Protein AF-A0A9X9LF51-F1 (afdb_monomer_lite)

Foldseek 3Di:
DDPVVVVVVVVVVVVVVVVVVVVVVLVVLLVVLVVLLVLLVVLQCCCCVVPVQSHDDPVNSVVLLVVLLVPFDDDPDSVVSNVSSSVSSLVSSLVVSLVVDDPVCSVVSVVSSVVSVCVVVVVDDPVVVCCVVPVPFDLPACDPDPVDHSSRVSSVD

Structure (mmCIF, N/CA/C/O backbone):
data_AF-A0A9X9LF51-F1
#
_entry.id   AF-A0A9X9LF51-F1
#
loop_
_atom_site.group_PDB
_atom_site.id
_atom_site.type_symbol
_atom_site.label_atom_id
_atom_site.label_alt_id
_atom_site.label_comp_id
_atom_site.label_asym_id
_atom_site.label_entity_id
_atom_site.label_seq_id
_atom_site.pdbx_PDB_ins_code
_atom_site.Cartn_x
_atom_site.Cartn_y
_atom_site.Cartn_z
_atom_site.occupancy
_atom_site.B_iso_or_equiv
_atom_site.auth_seq_id
_atom_site.auth_comp_id
_atom_site.auth_asym_id
_atom_site.auth_atom_id
_atom_site.pdbx_PDB_model_num
ATOM 1 N N . MET A 1 1 ? -19.172 -9.796 50.756 1.00 53.44 1 MET A N 1
ATOM 2 C CA . MET A 1 1 ? -19.666 -9.071 49.566 1.00 53.44 1 MET A CA 1
ATOM 3 C C . MET A 1 1 ? -21.172 -8.930 49.681 1.00 53.44 1 MET A C 1
ATOM 5 O O . MET A 1 1 ? -21.845 -9.930 49.891 1.00 53.44 1 MET A O 1
ATOM 9 N N . THR A 1 2 ? -21.693 -7.708 49.640 1.00 71.75 2 THR A N 1
ATOM 10 C CA . THR A 1 2 ? -23.130 -7.411 49.740 1.00 71.75 2 THR A CA 1
ATOM 11 C C . THR A 1 2 ? -23.827 -7.711 48.412 1.00 71.75 2 THR A C 1
ATOM 13 O O . THR A 1 2 ? -23.263 -7.482 47.345 1.00 71.75 2 THR A O 1
ATOM 16 N N . LYS A 1 3 ? -25.071 -8.205 48.462 1.00 76.25 3 LYS A N 1
ATOM 17 C CA . LYS A 1 3 ? -25.880 -8.582 47.282 1.00 76.25 3 LYS A CA 1
ATOM 18 C C . LYS A 1 3 ? -25.978 -7.461 46.229 1.00 76.25 3 LYS A C 1
ATOM 20 O O . LYS A 1 3 ? -25.983 -7.742 45.038 1.00 76.25 3 LYS A O 1
ATOM 25 N N . ALA A 1 4 ? -25.983 -6.202 46.672 1.00 80.69 4 ALA A N 1
ATOM 26 C CA . ALA A 1 4 ? -25.973 -5.022 45.806 1.00 80.69 4 ALA A CA 1
ATOM 27 C C . ALA A 1 4 ? -24.665 -4.870 45.003 1.00 80.69 4 ALA A C 1
ATOM 29 O O . ALA A 1 4 ? -24.711 -4.608 43.807 1.00 80.69 4 ALA A O 1
ATOM 30 N N . THR A 1 5 ? -23.507 -5.113 45.626 1.00 79.25 5 THR A N 1
ATOM 31 C CA . THR A 1 5 ? -22.196 -5.047 44.957 1.00 79.25 5 THR A CA 1
ATOM 32 C C . THR A 1 5 ? -22.043 -6.152 43.911 1.00 79.25 5 THR A C 1
ATOM 34 O O . THR A 1 5 ? -21.464 -5.921 42.857 1.00 79.25 5 THR A O 1
ATOM 37 N N . ALA A 1 6 ? -22.598 -7.343 44.165 1.00 84.25 6 ALA A N 1
ATOM 38 C CA . ALA A 1 6 ? -22.591 -8.437 43.191 1.00 84.25 6 ALA A CA 1
ATOM 39 C C . ALA A 1 6 ? -23.427 -8.109 41.938 1.00 84.25 6 ALA A C 1
ATOM 41 O O . ALA A 1 6 ? -22.951 -8.313 40.825 1.00 84.25 6 ALA A O 1
ATOM 42 N N . ALA A 1 7 ?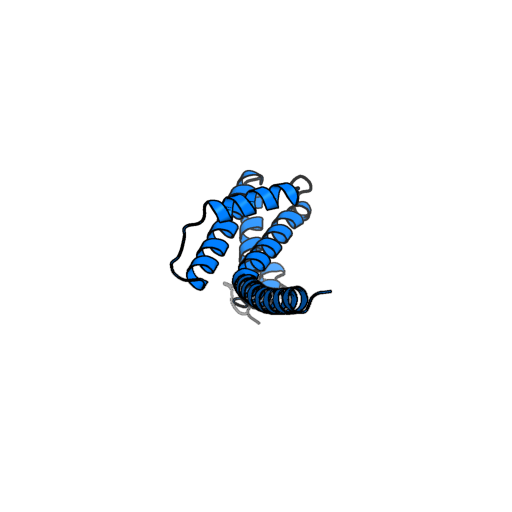 -24.624 -7.537 42.112 1.00 87.19 7 ALA A N 1
ATOM 43 C CA . ALA A 1 7 ? -25.484 -7.125 40.998 1.00 87.19 7 ALA A CA 1
ATOM 44 C C . ALA A 1 7 ? -24.867 -5.986 40.161 1.00 87.19 7 ALA A C 1
ATOM 46 O O . ALA A 1 7 ? -24.966 -5.987 38.936 1.00 87.19 7 ALA A O 1
ATOM 47 N N . GLU A 1 8 ? -24.186 -5.034 40.805 1.00 89.25 8 GLU A N 1
ATOM 48 C CA . GLU A 1 8 ? -23.478 -3.958 40.102 1.00 89.25 8 GLU A CA 1
ATOM 49 C C . GLU A 1 8 ? -22.303 -4.492 39.266 1.00 89.25 8 GLU A C 1
ATOM 51 O O . GLU A 1 8 ? -22.102 -4.061 38.129 1.00 89.25 8 GLU A O 1
ATOM 56 N N . ILE A 1 9 ? -21.547 -5.462 39.797 1.00 87.88 9 ILE A N 1
ATOM 57 C CA . ILE A 1 9 ? -20.471 -6.134 39.053 1.00 87.88 9 ILE A CA 1
ATOM 58 C C . ILE A 1 9 ? -21.046 -6.866 37.838 1.00 87.88 9 ILE A C 1
ATOM 60 O O . ILE A 1 9 ? -20.511 -6.731 36.741 1.00 87.88 9 ILE A O 1
ATOM 64 N N . GLU A 1 10 ? -22.144 -7.600 38.006 1.00 90.44 10 GLU A N 1
ATOM 65 C CA . GLU A 1 10 ? -22.780 -8.338 36.914 1.00 90.44 10 GLU A CA 1
ATOM 66 C C . GLU A 1 10 ? -23.271 -7.404 35.798 1.00 90.44 10 GLU A C 1
ATOM 68 O O . GLU A 1 10 ? -22.982 -7.641 34.624 1.00 90.44 10 GLU A O 1
ATOM 73 N N . SER A 1 11 ? -23.895 -6.276 36.155 1.00 90.81 11 SER A N 1
ATOM 74 C CA . SER A 1 11 ? -24.292 -5.245 35.189 1.00 90.81 11 SER A CA 1
ATOM 75 C C . SER A 1 11 ? -23.093 -4.670 34.427 1.00 90.81 11 SER A C 1
ATOM 77 O O . SER A 1 11 ? -23.138 -4.560 33.202 1.00 90.81 11 SER A O 1
ATOM 79 N N . LYS A 1 12 ? -21.998 -4.339 35.126 1.00 92.38 12 LYS A N 1
ATOM 80 C CA . LYS A 1 12 ? -20.776 -3.807 34.496 1.00 92.38 12 LYS A CA 1
ATOM 81 C C . LYS A 1 12 ? -20.104 -4.823 33.577 1.00 92.38 12 LYS A C 1
ATOM 83 O O . LYS A 1 12 ? -19.560 -4.444 32.544 1.00 92.38 12 LYS A O 1
ATOM 88 N N . VAL A 1 13 ? -20.155 -6.112 33.915 1.00 94.38 13 VAL A N 1
ATOM 89 C CA . VAL A 1 13 ? -19.632 -7.184 33.055 1.00 94.38 13 VAL A CA 1
ATOM 90 C C . VAL A 1 13 ? -20.444 -7.295 31.764 1.00 94.38 13 VAL A C 1
ATOM 92 O O . VAL A 1 13 ? -19.861 -7.475 30.696 1.00 94.38 13 VAL A O 1
ATOM 95 N N . ILE A 1 14 ? -21.772 -7.172 31.835 1.00 93.75 14 ILE A N 1
ATOM 96 C CA . ILE A 1 14 ? -22.639 -7.200 30.648 1.00 93.75 14 ILE A CA 1
ATOM 97 C C . ILE A 1 14 ? -22.349 -5.997 29.740 1.00 93.75 14 ILE A C 1
ATOM 99 O O . ILE A 1 14 ? -22.151 -6.172 28.538 1.00 93.75 14 ILE A O 1
ATOM 103 N N . GLU A 1 15 ? -22.252 -4.794 30.309 1.00 93.69 15 GLU A N 1
ATOM 104 C CA . GLU A 1 15 ? -21.932 -3.575 29.556 1.00 93.69 15 GLU A CA 1
ATOM 105 C C . GLU A 1 15 ? -20.539 -3.643 28.909 1.00 93.69 15 GLU A C 1
ATOM 107 O O . GLU A 1 15 ? -20.372 -3.293 27.739 1.00 93.69 15 GLU A O 1
ATOM 112 N N . ALA A 1 16 ? -19.541 -4.156 29.636 1.00 94.25 16 ALA A N 1
ATOM 113 C CA . ALA A 1 16 ? -18.191 -4.335 29.114 1.00 94.25 16 ALA A CA 1
ATOM 114 C C . ALA A 1 16 ? -18.163 -5.271 27.896 1.00 94.25 16 ALA A C 1
ATOM 116 O O . ALA A 1 16 ? -17.521 -4.941 26.901 1.00 94.25 16 ALA A O 1
ATOM 117 N N . LYS A 1 17 ? -18.900 -6.392 27.938 1.00 95.00 17 LYS A N 1
ATOM 118 C CA . LYS A 1 17 ? -19.003 -7.330 26.806 1.00 95.00 17 LYS A CA 1
ATOM 119 C C . LYS A 1 17 ? -19.643 -6.688 25.576 1.00 95.00 17 LYS A C 1
ATOM 121 O O . LYS A 1 17 ? -19.196 -6.918 24.455 1.00 95.00 17 LYS A O 1
ATOM 126 N N . GLU A 1 18 ? -20.674 -5.873 25.774 1.00 94.81 18 GLU A N 1
ATOM 127 C CA . GLU A 1 18 ? -21.333 -5.171 24.672 1.00 94.81 18 GLU A CA 1
ATOM 128 C C . GLU A 1 18 ? -20.413 -4.110 24.045 1.00 94.81 18 GLU A C 1
ATOM 130 O O . GLU A 1 18 ? -20.319 -4.004 22.821 1.00 94.81 18 GLU A O 1
ATOM 135 N N . ASN A 1 19 ? -19.680 -3.358 24.870 1.00 93.94 19 ASN A N 1
ATOM 136 C CA . ASN A 1 19 ? -18.690 -2.394 24.391 1.00 93.94 19 ASN A CA 1
ATOM 137 C C . ASN A 1 19 ? -17.529 -3.081 23.662 1.00 93.94 19 ASN A C 1
ATOM 139 O O . ASN A 1 19 ? -17.107 -2.606 22.609 1.00 93.94 19 ASN A O 1
ATOM 143 N N . GLU A 1 20 ? -17.042 -4.212 24.176 1.00 94.50 20 GLU A N 1
ATOM 144 C CA . GLU A 1 20 ? -16.013 -5.024 23.521 1.00 94.50 20 GLU A CA 1
ATOM 145 C C . GLU A 1 20 ? -16.467 -5.475 22.130 1.00 94.50 20 GLU A C 1
ATOM 147 O O . GLU A 1 20 ? -15.720 -5.319 21.161 1.00 94.50 20 GLU A O 1
ATOM 152 N N . ARG A 1 21 ? -17.715 -5.950 22.004 1.00 94.81 21 ARG A N 1
ATOM 153 C CA . ARG A 1 21 ? -18.293 -6.331 20.711 1.00 94.81 21 ARG A CA 1
ATOM 154 C C . ARG A 1 21 ? -18.277 -5.163 19.725 1.00 94.81 21 ARG A C 1
ATOM 156 O O . ARG A 1 21 ? -17.752 -5.317 18.625 1.00 94.81 21 ARG A O 1
ATOM 163 N N . LYS A 1 22 ? -18.769 -3.988 20.132 1.00 92.81 22 LYS A N 1
ATOM 164 C CA . LYS A 1 22 ? -18.801 -2.783 19.279 1.00 92.81 22 LYS A CA 1
ATOM 165 C C . LYS A 1 22 ? -17.404 -2.321 18.864 1.00 92.81 22 LYS A C 1
ATOM 167 O O . LYS A 1 22 ? -17.193 -1.940 17.714 1.00 92.81 22 LYS A O 1
ATOM 172 N N . ILE A 1 23 ? -16.434 -2.369 19.780 1.00 92.94 23 ILE A N 1
ATOM 173 C CA . ILE A 1 23 ? -15.030 -2.050 19.479 1.00 92.94 23 ILE A CA 1
ATOM 174 C C . ILE A 1 23 ? -14.476 -3.033 18.451 1.00 92.94 23 ILE A C 1
ATOM 176 O O . ILE A 1 23 ? -13.796 -2.620 17.510 1.00 92.94 23 ILE A O 1
ATOM 180 N N . ASN A 1 24 ? -14.763 -4.325 18.612 1.00 93.50 24 ASN A N 1
ATOM 181 C CA . ASN A 1 24 ? -14.285 -5.337 17.687 1.00 93.50 24 ASN A CA 1
ATOM 182 C C . ASN A 1 24 ? -14.913 -5.171 16.296 1.00 93.50 24 ASN A C 1
ATOM 184 O O . ASN A 1 24 ? -14.190 -5.180 15.307 1.00 93.50 24 ASN A O 1
ATOM 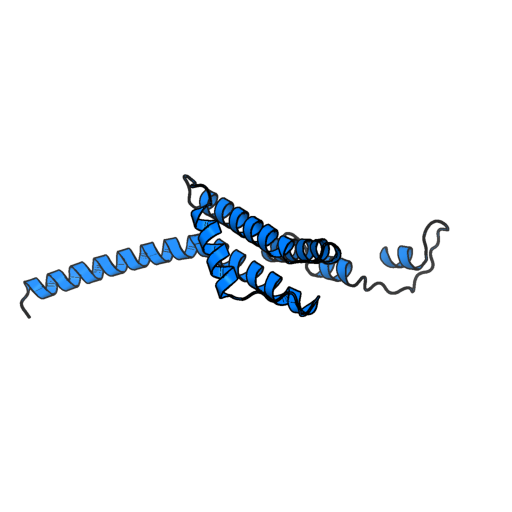188 N N . GLU A 1 25 ? -16.219 -4.923 16.214 1.00 91.81 25 GLU A N 1
ATOM 189 C CA . GLU A 1 25 ? -16.913 -4.620 14.956 1.00 91.81 25 GLU A CA 1
ATOM 190 C C . GLU A 1 25 ? -16.300 -3.400 14.252 1.00 91.81 25 GLU A C 1
ATOM 192 O O . GLU A 1 25 ? -15.936 -3.473 13.078 1.00 91.81 25 GLU A O 1
ATOM 197 N N . ALA A 1 26 ? -16.082 -2.299 14.978 1.00 88.69 26 ALA A N 1
ATOM 198 C CA . ALA A 1 26 ? -15.427 -1.117 14.424 1.00 88.69 26 ALA A CA 1
ATOM 199 C C . ALA A 1 26 ? -13.994 -1.422 13.949 1.00 88.69 26 ALA A C 1
ATOM 201 O O . ALA A 1 26 ? -13.578 -0.974 12.878 1.00 88.69 26 ALA A O 1
ATOM 202 N N . ARG A 1 27 ? -13.232 -2.216 14.711 1.00 92.94 27 ARG A N 1
ATOM 203 C CA . ARG A 1 27 ? -11.867 -2.628 14.356 1.00 92.94 27 ARG A CA 1
ATOM 204 C C . ARG A 1 27 ? -11.831 -3.438 13.061 1.00 92.94 27 ARG A C 1
ATOM 206 O O . ARG A 1 27 ? -10.919 -3.239 12.257 1.00 92.94 27 ARG A O 1
ATOM 213 N N . GLU A 1 28 ? -12.792 -4.335 12.863 1.00 94.19 28 GLU A N 1
ATOM 214 C CA . GLU A 1 28 ? -12.916 -5.126 11.636 1.00 94.19 28 GLU A CA 1
ATOM 215 C C . GLU A 1 28 ? -13.154 -4.236 10.416 1.00 94.19 28 GLU A C 1
ATOM 217 O O . GLU A 1 28 ? -12.463 -4.388 9.407 1.00 94.19 28 GLU A O 1
ATOM 222 N N . CYS A 1 29 ? -14.036 -3.240 10.533 1.00 93.75 29 CYS A N 1
ATOM 223 C CA . CYS A 1 29 ? -14.316 -2.296 9.452 1.00 93.75 29 CYS A CA 1
ATOM 224 C C . CYS A 1 29 ? -13.055 -1.563 8.969 1.00 93.75 29 CYS A C 1
ATOM 226 O O . CYS A 1 29 ? -12.847 -1.429 7.768 1.00 93.75 29 CYS A O 1
ATOM 228 N N . TYR A 1 30 ? -12.172 -1.129 9.876 1.00 95.25 30 TYR A N 1
ATOM 229 C CA . TYR A 1 30 ? -10.957 -0.383 9.513 1.00 95.25 30 TYR A CA 1
ATOM 230 C C . TYR A 1 30 ? -9.732 -1.258 9.208 1.00 95.25 30 TYR A C 1
ATOM 232 O O . TYR A 1 30 ? -8.683 -0.738 8.807 1.00 95.25 30 TYR A O 1
ATOM 240 N N . ARG A 1 31 ? -9.837 -2.587 9.327 1.00 96.00 31 ARG A N 1
ATOM 241 C CA . ARG A 1 31 ? -8.755 -3.523 8.981 1.00 96.00 31 ARG A CA 1
ATOM 242 C C . ARG A 1 31 ? -8.176 -3.317 7.567 1.00 96.00 31 ARG A C 1
ATOM 244 O O . ARG A 1 31 ? -6.950 -3.392 7.446 1.00 96.00 31 ARG A O 1
ATOM 251 N N . PRO A 1 32 ? -8.961 -2.999 6.515 1.00 95.75 32 PRO A N 1
ATOM 252 C CA . PRO A 1 32 ? -8.422 -2.705 5.185 1.00 95.75 32 PRO A CA 1
ATOM 253 C C . PRO A 1 32 ? -7.465 -1.504 5.163 1.00 95.75 32 PRO A C 1
ATOM 255 O O . PRO A 1 32 ? -6.443 -1.551 4.479 1.00 95.75 32 PRO A O 1
ATOM 258 N N . VAL A 1 33 ? -7.735 -0.461 5.958 1.00 96.69 33 VAL A N 1
ATOM 259 C CA . VAL A 1 33 ? -6.858 0.719 6.074 1.00 96.69 33 VAL A CA 1
ATOM 260 C C . VAL A 1 33 ? -5.521 0.326 6.703 1.00 96.69 33 VAL A C 1
ATOM 262 O O . VAL A 1 33 ? -4.462 0.697 6.196 1.00 96.69 33 VAL A O 1
ATOM 265 N N . ALA A 1 34 ? -5.549 -0.488 7.763 1.00 96.31 34 ALA A N 1
ATOM 266 C CA . ALA A 1 34 ? -4.336 -1.004 8.399 1.00 96.31 34 ALA A CA 1
ATOM 267 C C . ALA A 1 34 ? -3.530 -1.915 7.455 1.00 96.31 34 ALA A C 1
ATOM 269 O O . ALA A 1 34 ? -2.305 -1.808 7.383 1.00 96.31 34 ALA A O 1
ATOM 270 N N . ALA A 1 35 ? -4.207 -2.773 6.684 1.00 97.31 35 ALA A N 1
ATOM 271 C CA . ALA A 1 35 ? -3.568 -3.616 5.677 1.00 97.31 35 ALA A CA 1
ATOM 272 C C . ALA A 1 35 ? -2.911 -2.782 4.564 1.00 97.31 35 ALA A C 1
ATOM 274 O O . ALA A 1 35 ? -1.778 -3.069 4.172 1.00 97.31 35 ALA A O 1
ATOM 275 N N . ARG A 1 36 ? -3.575 -1.712 4.099 1.00 97.88 36 ARG A N 1
ATOM 276 C CA . ARG A 1 36 ? -3.000 -0.752 3.146 1.00 97.88 36 ARG A CA 1
ATOM 277 C C . ARG A 1 36 ? -1.759 -0.083 3.730 1.00 97.88 36 ARG A C 1
ATOM 279 O O . ARG A 1 36 ? -0.727 -0.075 3.072 1.00 97.88 36 ARG A O 1
ATOM 286 N N . ALA A 1 37 ? -1.823 0.423 4.958 1.00 97.62 37 ALA A N 1
ATOM 287 C CA . ALA A 1 37 ? -0.678 1.058 5.609 1.00 97.62 37 ALA A CA 1
ATOM 288 C C . ALA A 1 37 ? 0.512 0.095 5.753 1.00 97.62 37 ALA A C 1
ATOM 290 O O . ALA A 1 37 ? 1.640 0.453 5.423 1.00 97.62 37 ALA A O 1
ATOM 291 N N . SER A 1 38 ? 0.258 -1.150 6.167 1.00 97.94 38 SER A N 1
ATOM 292 C CA . SER A 1 38 ? 1.292 -2.183 6.266 1.00 97.94 38 SER A CA 1
ATOM 293 C C . SER A 1 38 ? 1.952 -2.468 4.914 1.00 97.94 38 SER A C 1
ATOM 295 O O . SER A 1 38 ? 3.179 -2.474 4.828 1.00 97.94 38 SER A O 1
ATOM 297 N N . LEU A 1 39 ? 1.156 -2.632 3.850 1.00 98.31 39 LEU A N 1
ATOM 298 C CA . LEU A 1 39 ? 1.658 -2.805 2.485 1.00 98.31 39 LEU A CA 1
ATOM 299 C C . LEU A 1 39 ? 2.596 -1.658 2.089 1.00 98.31 39 LEU A C 1
ATOM 301 O O . LEU A 1 39 ? 3.710 -1.898 1.632 1.00 98.31 39 LEU A O 1
ATOM 305 N N . LEU A 1 40 ? 2.154 -0.416 2.297 1.00 98.31 40 LEU A N 1
ATOM 306 C CA . LEU A 1 40 ? 2.915 0.779 1.942 1.00 98.31 40 LEU A CA 1
ATOM 307 C C . LEU A 1 40 ? 4.223 0.884 2.726 1.00 98.31 40 LEU A C 1
ATOM 309 O O . LEU A 1 40 ? 5.255 1.194 2.136 1.00 98.31 40 LEU A O 1
ATOM 313 N N . TYR A 1 41 ? 4.204 0.575 4.025 1.00 98.31 41 TYR A N 1
ATOM 314 C CA . TYR A 1 41 ? 5.416 0.550 4.841 1.00 98.31 41 TYR A CA 1
ATOM 315 C C . TYR A 1 41 ? 6.452 -0.438 4.291 1.00 98.31 41 TYR A C 1
ATOM 317 O O . TYR A 1 41 ? 7.626 -0.093 4.153 1.00 98.31 41 TYR A O 1
ATOM 325 N N . PHE A 1 42 ? 6.030 -1.652 3.932 1.00 97.81 42 PHE A N 1
ATOM 326 C CA . PHE A 1 42 ? 6.949 -2.640 3.369 1.00 97.81 42 PHE A CA 1
ATOM 327 C C . PHE A 1 42 ? 7.477 -2.231 1.992 1.00 97.81 42 PHE A C 1
ATOM 329 O O . PHE A 1 42 ? 8.667 -2.409 1.742 1.00 97.81 42 PHE A O 1
ATOM 336 N N . VAL A 1 43 ? 6.647 -1.611 1.144 1.00 97.75 43 VAL A N 1
ATOM 337 C CA . VAL A 1 43 ? 7.096 -1.056 -0.144 1.00 97.75 43 VAL A CA 1
ATOM 338 C C . VAL A 1 43 ? 8.202 -0.022 0.062 1.00 97.75 43 VAL A C 1
ATOM 340 O O . VAL A 1 43 ? 9.249 -0.127 -0.571 1.00 97.75 43 VAL A O 1
ATOM 343 N N . ILE A 1 44 ? 8.017 0.949 0.964 1.00 97.69 44 ILE A N 1
ATOM 344 C CA . ILE A 1 44 ? 9.035 1.989 1.183 1.00 97.69 44 ILE A CA 1
ATOM 345 C C . ILE A 1 44 ? 10.281 1.443 1.889 1.00 97.69 44 ILE A C 1
ATOM 347 O O . ILE 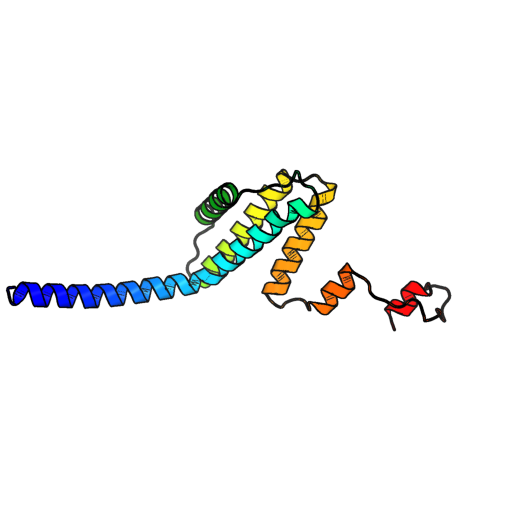A 1 44 ? 11.388 1.892 1.611 1.00 97.69 44 ILE A O 1
ATOM 351 N N . ASN A 1 45 ? 10.131 0.458 2.777 1.00 96.69 45 ASN A N 1
ATOM 352 C CA . ASN A 1 45 ? 11.257 -0.180 3.459 1.00 96.69 45 ASN A CA 1
ATOM 353 C C . ASN A 1 45 ? 12.128 -0.992 2.485 1.00 96.69 45 ASN A C 1
ATOM 355 O O . ASN A 1 45 ? 13.345 -1.077 2.658 1.00 96.69 45 ASN A O 1
ATOM 359 N N . ASP A 1 46 ? 11.519 -1.553 1.441 1.00 96.56 46 ASP A N 1
ATOM 360 C CA . ASP A 1 46 ? 12.218 -2.291 0.395 1.00 96.56 46 ASP A CA 1
ATOM 361 C C . ASP A 1 46 ? 12.991 -1.394 -0.581 1.00 96.56 46 ASP A C 1
ATOM 363 O O . ASP A 1 46 ? 13.865 -1.896 -1.286 1.00 96.56 46 ASP A O 1
ATOM 367 N N . LEU A 1 47 ? 12.785 -0.070 -0.569 1.00 97.00 47 LEU A N 1
ATOM 368 C CA . LEU A 1 47 ? 13.554 0.865 -1.404 1.00 97.00 47 LEU A CA 1
ATOM 369 C C . LEU A 1 47 ? 15.051 0.859 -1.083 1.00 97.00 47 LEU A C 1
ATOM 371 O O . LEU A 1 47 ? 15.864 1.126 -1.968 1.00 97.00 47 LEU A O 1
ATOM 375 N N . ARG A 1 48 ? 15.439 0.444 0.130 1.00 96.25 48 ARG A N 1
ATOM 376 C CA . ARG A 1 48 ? 16.847 0.216 0.487 1.00 96.25 48 ARG A CA 1
ATOM 377 C C . ARG A 1 48 ? 17.544 -0.804 -0.426 1.00 96.25 48 ARG A C 1
ATOM 379 O O . ARG A 1 48 ? 18.764 -0.788 -0.536 1.00 96.25 48 ARG A O 1
ATOM 386 N N . LYS A 1 49 ? 16.776 -1.719 -1.044 1.00 95.38 49 LYS A N 1
ATOM 387 C CA . LYS A 1 49 ? 17.273 -2.723 -2.002 1.00 95.38 49 LYS A CA 1
ATOM 388 C C . LYS A 1 49 ? 17.641 -2.089 -3.346 1.00 95.38 49 LYS A C 1
ATOM 390 O O . LYS A 1 49 ? 18.472 -2.641 -4.053 1.00 95.38 49 LYS A O 1
ATOM 395 N N . ILE A 1 50 ? 17.031 -0.949 -3.684 1.00 94.88 50 ILE A N 1
ATOM 396 C CA . ILE A 1 50 ? 17.353 -0.155 -4.877 1.00 94.88 50 ILE A CA 1
ATOM 397 C C . ILE A 1 50 ? 18.568 0.726 -4.587 1.00 94.88 50 ILE A C 1
ATOM 399 O O . ILE A 1 50 ? 19.530 0.741 -5.350 1.00 94.88 50 ILE A O 1
ATOM 403 N N . ASN A 1 51 ? 18.542 1.445 -3.465 1.00 95.44 51 ASN A N 1
ATOM 404 C CA . ASN A 1 51 ? 19.658 2.270 -3.024 1.00 95.44 51 ASN A CA 1
ATOM 405 C C . ASN A 1 51 ? 19.728 2.278 -1.487 1.00 95.44 51 ASN A C 1
ATOM 407 O O . ASN A 1 51 ? 18.750 2.686 -0.856 1.00 95.44 51 ASN A O 1
ATOM 411 N N . PRO A 1 52 ? 20.863 1.893 -0.866 1.00 95.38 52 PRO A N 1
ATOM 412 C CA . PRO A 1 52 ? 20.994 1.819 0.591 1.00 95.38 52 PRO A CA 1
ATOM 413 C C . PRO A 1 52 ? 20.669 3.112 1.350 1.00 95.38 52 PRO A C 1
ATOM 415 O O . PRO A 1 52 ? 20.327 3.043 2.528 1.00 95.38 52 PRO A O 1
ATOM 418 N N . ILE A 1 53 ? 20.740 4.282 0.700 1.00 95.62 53 ILE A N 1
ATOM 419 C CA . ILE A 1 53 ? 20.390 5.569 1.326 1.00 95.62 53 ILE A CA 1
ATOM 420 C C . ILE A 1 53 ? 18.878 5.733 1.562 1.00 95.62 53 ILE A C 1
ATOM 422 O O . ILE A 1 53 ? 18.473 6.562 2.375 1.00 95.62 53 ILE A O 1
ATOM 426 N N . TYR A 1 54 ? 18.032 4.970 0.860 1.00 97.00 54 TYR A N 1
ATOM 427 C CA . TYR A 1 54 ? 16.572 5.027 0.987 1.00 97.00 54 TYR A CA 1
ATOM 428 C C . TYR A 1 54 ? 16.102 4.241 2.205 1.00 97.00 54 TYR A C 1
ATOM 430 O O . TYR A 1 54 ? 15.523 3.158 2.104 1.00 97.00 54 TYR A O 1
ATOM 438 N N . GLN A 1 55 ? 16.372 4.801 3.380 1.00 95.19 55 GLN A N 1
ATOM 439 C CA . GLN A 1 55 ? 16.041 4.195 4.657 1.00 95.19 55 GLN A CA 1
ATOM 440 C C . GLN A 1 55 ? 14.912 4.958 5.351 1.00 95.19 55 GLN A C 1
ATOM 442 O O . GLN A 1 55 ? 15.045 6.126 5.710 1.00 95.19 55 GLN A O 1
ATOM 447 N N . PHE A 1 56 ? 13.806 4.259 5.602 1.00 95.94 56 PHE A N 1
ATOM 448 C CA . PHE A 1 56 ? 12.643 4.803 6.295 1.00 95.94 56 PHE A CA 1
ATOM 449 C C . PHE A 1 56 ? 12.410 4.047 7.600 1.00 95.94 56 PHE A C 1
ATOM 451 O O . PHE A 1 56 ? 12.351 2.818 7.628 1.00 95.94 56 PHE A O 1
ATOM 458 N N . SER A 1 57 ? 12.268 4.780 8.704 1.00 96.50 57 SER A N 1
ATOM 459 C CA . SER A 1 57 ? 11.944 4.171 9.996 1.00 96.50 57 SER A CA 1
ATOM 460 C C . SER A 1 57 ? 10.438 3.962 10.149 1.00 96.50 57 SER A C 1
ATOM 462 O O . SER A 1 57 ? 9.634 4.772 9.680 1.00 96.50 57 SER A O 1
ATOM 464 N N . LEU A 1 58 ? 10.048 2.921 10.892 1.00 97.06 58 LEU A N 1
ATOM 465 C CA . LEU A 1 58 ? 8.646 2.705 11.265 1.00 97.06 58 LEU A CA 1
ATOM 466 C C . LEU A 1 58 ? 8.081 3.894 12.059 1.00 97.06 58 LEU A C 1
ATOM 468 O O . LEU A 1 58 ? 6.924 4.260 11.891 1.00 97.06 58 LEU A O 1
ATOM 472 N N . LYS A 1 59 ? 8.911 4.548 12.884 1.00 97.88 59 LYS A N 1
ATOM 473 C CA . LYS A 1 59 ? 8.518 5.742 13.645 1.00 97.88 59 LYS A CA 1
ATOM 474 C C . LYS A 1 59 ? 8.111 6.898 12.726 1.00 97.88 59 LYS A C 1
ATOM 476 O O . LYS A 1 59 ? 7.056 7.486 12.942 1.00 97.88 59 LYS A O 1
ATOM 481 N N . ALA A 1 60 ? 8.918 7.204 11.708 1.00 95.69 60 ALA A N 1
ATOM 482 C CA . ALA A 1 60 ? 8.600 8.255 10.739 1.00 95.69 60 ALA A CA 1
ATOM 483 C C . ALA A 1 60 ? 7.338 7.912 9.934 1.00 95.69 60 ALA A C 1
ATOM 485 O O . ALA A 1 60 ? 6.470 8.766 9.757 1.00 95.69 60 ALA A O 1
ATOM 486 N N . PHE A 1 61 ? 7.199 6.648 9.523 1.00 98.00 61 PHE A N 1
ATOM 487 C CA . PHE A 1 61 ? 5.994 6.173 8.848 1.00 98.00 61 PHE A CA 1
ATOM 488 C C . PHE A 1 61 ? 4.741 6.331 9.719 1.00 98.00 61 PHE A C 1
ATOM 490 O O . PHE A 1 61 ? 3.743 6.865 9.250 1.00 98.00 61 PHE A O 1
ATOM 497 N N . ASN A 1 62 ? 4.794 5.941 10.996 1.00 97.69 62 ASN A N 1
ATOM 498 C CA . ASN A 1 62 ? 3.661 6.074 11.915 1.00 97.69 62 ASN A CA 1
ATOM 499 C C . ASN A 1 62 ? 3.238 7.535 12.104 1.00 97.69 62 ASN A C 1
ATOM 501 O O . ASN A 1 62 ? 2.046 7.825 12.110 1.00 97.69 62 ASN A O 1
ATOM 505 N N . MET A 1 63 ? 4.197 8.461 12.214 1.00 97.75 63 MET A N 1
ATOM 506 C CA . MET A 1 63 ? 3.894 9.895 12.288 1.00 97.75 63 MET A CA 1
ATOM 507 C C . MET A 1 63 ? 3.177 10.388 11.026 1.00 97.75 63 MET A C 1
ATOM 509 O O . MET A 1 63 ? 2.187 11.109 11.122 1.00 97.75 63 MET A O 1
ATOM 513 N N . LEU A 1 64 ? 3.646 9.975 9.845 1.00 97.69 64 LEU A N 1
ATOM 514 C CA . LEU A 1 64 ? 3.005 10.311 8.575 1.00 97.69 64 LEU A CA 1
ATOM 515 C C . LEU A 1 64 ? 1.602 9.703 8.459 1.00 97.69 64 LEU A C 1
ATOM 517 O O . LEU A 1 64 ? 0.675 10.388 8.040 1.00 97.69 64 LEU A O 1
ATOM 521 N N . PHE A 1 65 ? 1.446 8.437 8.842 1.00 97.31 65 PHE A N 1
ATOM 522 C CA . PHE A 1 65 ? 0.182 7.710 8.799 1.00 97.31 65 PHE A CA 1
ATOM 523 C C . PHE A 1 65 ? -0.881 8.355 9.693 1.00 97.31 65 PHE A C 1
ATOM 525 O O . PHE A 1 65 ? -1.988 8.617 9.230 1.00 97.31 65 PHE A O 1
ATOM 532 N N . LEU A 1 66 ? -0.535 8.669 10.946 1.00 97.25 66 LEU A N 1
ATOM 533 C CA . LEU A 1 66 ? -1.448 9.343 11.873 1.00 97.25 66 LEU A CA 1
ATOM 534 C C . LEU A 1 66 ? -1.845 10.726 11.353 1.00 97.25 66 LEU A C 1
ATOM 536 O O . LEU A 1 66 ? -3.031 11.041 11.299 1.00 97.25 66 LEU A O 1
ATOM 540 N N . ARG A 1 67 ? -0.874 11.503 10.858 1.00 97.56 67 ARG A N 1
ATOM 541 C CA . ARG A 1 67 ? -1.151 12.801 10.233 1.00 97.56 67 ARG A CA 1
ATOM 542 C C . ARG A 1 67 ? -2.085 12.673 9.026 1.00 97.56 67 ARG A C 1
ATOM 544 O O . ARG A 1 67 ? -2.980 13.494 8.866 1.00 97.56 67 ARG A O 1
ATOM 551 N N . ALA A 1 68 ? -1.897 11.660 8.180 1.00 97.31 68 ALA A N 1
ATOM 552 C CA . ALA A 1 68 ? -2.758 11.433 7.022 1.00 97.31 68 ALA A CA 1
ATOM 553 C C . ALA A 1 68 ? -4.199 11.080 7.432 1.00 97.31 68 ALA A C 1
ATOM 555 O O . ALA A 1 68 ? -5.137 11.530 6.784 1.00 97.31 68 ALA A O 1
ATOM 556 N N . ILE A 1 69 ? -4.389 10.329 8.524 1.00 95.88 69 ILE A N 1
ATOM 557 C CA . ILE A 1 69 ? -5.719 10.034 9.085 1.00 95.88 69 ILE A CA 1
ATOM 558 C C . ILE A 1 69 ? -6.395 11.302 9.618 1.00 95.88 69 ILE A C 1
ATOM 560 O O . ILE A 1 69 ? -7.589 11.502 9.377 1.00 95.88 69 ILE A O 1
ATOM 564 N N . GLU A 1 70 ? -5.647 12.134 10.346 1.00 96.19 70 GLU A N 1
ATOM 565 C CA . GLU A 1 70 ? -6.139 13.389 10.929 1.00 96.19 70 GLU A CA 1
ATOM 566 C C . GLU A 1 70 ? -6.556 14.400 9.857 1.00 96.19 70 GLU A C 1
ATOM 568 O O . GLU A 1 70 ? -7.560 15.087 10.016 1.00 96.19 70 GLU A O 1
ATOM 573 N N . GLN A 1 71 ? -5.798 14.475 8.760 1.00 95.31 71 GLN A N 1
ATOM 574 C CA . GLN A 1 71 ? -6.065 15.384 7.642 1.00 95.31 71 GLN A CA 1
ATOM 575 C C . GLN A 1 71 ? -7.145 14.877 6.684 1.00 95.31 71 GLN A C 1
ATOM 577 O O . GLN A 1 71 ? -7.640 15.649 5.870 1.00 95.31 71 GLN A O 1
ATOM 582 N N . ALA A 1 72 ? -7.487 13.592 6.744 1.00 95.50 72 ALA A N 1
ATOM 583 C CA . ALA A 1 72 ? -8.438 13.002 5.823 1.00 95.50 72 ALA A CA 1
ATOM 584 C C . ALA A 1 72 ? -9.872 13.452 6.117 1.00 95.50 72 ALA A C 1
ATOM 586 O O . ALA A 1 72 ? -10.345 13.303 7.248 1.00 95.50 72 ALA A O 1
ATOM 587 N N . ASP A 1 73 ? -10.591 13.862 5.073 1.00 93.94 73 ASP A N 1
ATOM 588 C CA . ASP A 1 73 ? -11.977 14.320 5.159 1.00 93.94 73 ASP A CA 1
ATOM 589 C C . ASP A 1 73 ? -12.912 13.300 5.816 1.00 93.94 73 ASP A C 1
ATOM 591 O O . ASP A 1 73 ? -12.770 12.078 5.684 1.00 93.94 73 ASP A O 1
ATOM 595 N N . LYS A 1 74 ? -13.896 13.814 6.553 1.00 92.81 74 LYS A N 1
ATOM 596 C CA . LYS A 1 74 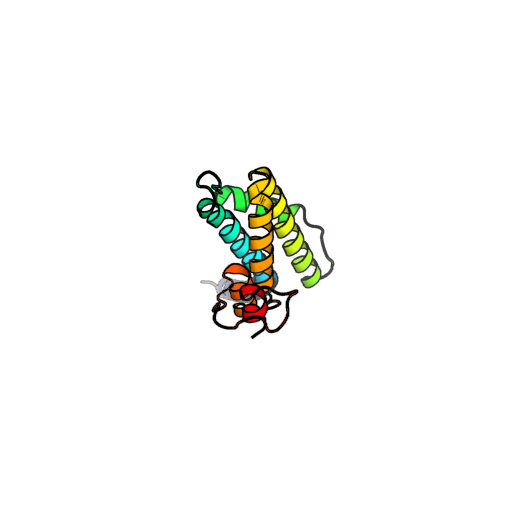? -14.937 12.981 7.157 1.00 92.81 74 LYS A CA 1
ATOM 597 C C . LYS A 1 74 ? -15.884 12.481 6.062 1.00 92.81 74 LYS A C 1
ATOM 599 O O . LYS A 1 74 ? -16.119 13.179 5.084 1.00 92.81 74 LYS A O 1
ATOM 604 N N . ALA A 1 75 ? -16.450 11.297 6.265 1.00 94.19 75 ALA A N 1
ATOM 605 C CA . ALA A 1 75 ? -17.524 10.762 5.433 1.00 94.19 75 ALA A CA 1
ATOM 606 C C . ALA A 1 75 ? -18.730 10.424 6.308 1.00 94.19 75 ALA A C 1
ATOM 608 O O . ALA A 1 75 ? -18.575 10.200 7.512 1.00 94.19 75 ALA A O 1
ATOM 609 N N . GLU A 1 76 ? -19.910 10.394 5.694 1.00 90.19 76 GLU A N 1
ATOM 610 C CA . GLU A 1 76 ? -21.166 10.054 6.368 1.00 90.19 76 GLU A CA 1
ATOM 611 C C . GLU A 1 76 ? -21.249 8.562 6.699 1.00 90.19 76 GLU A C 1
ATOM 613 O O . GLU A 1 76 ? -21.725 8.190 7.771 1.00 90.19 76 GLU A O 1
ATOM 618 N N . ASP A 1 77 ? -20.731 7.708 5.814 1.00 94.12 77 ASP A N 1
ATOM 619 C CA . ASP A 1 77 ? -20.723 6.263 5.988 1.00 94.12 77 ASP A CA 1
ATOM 620 C C . ASP A 1 77 ? -19.304 5.696 6.181 1.00 94.12 77 ASP A C 1
ATOM 622 O O . ASP A 1 77 ? -18.279 6.287 5.821 1.00 94.12 77 ASP A O 1
ATOM 626 N N . VAL A 1 78 ? -19.248 4.501 6.773 1.00 92.38 78 VAL A N 1
ATOM 627 C CA . VAL A 1 78 ? -17.990 3.836 7.129 1.00 92.38 78 VAL A CA 1
ATOM 628 C C . VAL A 1 78 ? -17.196 3.417 5.889 1.00 92.38 78 VAL A C 1
ATOM 630 O O . VAL A 1 78 ? -15.971 3.523 5.902 1.00 92.38 78 VAL A O 1
ATOM 633 N N . GLN A 1 79 ? -17.853 2.977 4.812 1.00 93.81 79 GLN A N 1
ATOM 634 C CA . GLN A 1 79 ? -17.162 2.542 3.593 1.00 93.81 79 GLN A CA 1
ATOM 635 C C . GLN A 1 79 ? -16.550 3.732 2.852 1.00 93.81 79 GLN A C 1
ATOM 637 O O . GLN A 1 79 ? -15.374 3.682 2.483 1.00 93.81 79 GLN A O 1
ATOM 642 N N . GLY A 1 80 ? -17.293 4.835 2.733 1.00 95.88 80 GLY A N 1
ATOM 643 C CA . GLY A 1 80 ? -16.782 6.109 2.239 1.00 95.88 80 GLY A CA 1
ATOM 644 C C . GLY A 1 80 ? -15.574 6.575 3.050 1.00 95.88 80 GLY A C 1
ATOM 645 O O . GLY A 1 80 ? -14.522 6.883 2.486 1.00 95.88 80 GLY A O 1
ATOM 646 N N . ARG A 1 81 ? -15.659 6.513 4.388 1.00 95.88 81 ARG A N 1
ATOM 647 C CA . ARG A 1 81 ? -14.535 6.876 5.265 1.00 95.88 81 ARG A CA 1
ATOM 648 C C . ARG A 1 81 ? -13.313 5.990 5.024 1.00 95.88 81 ARG A C 1
ATOM 650 O O . ARG A 1 81 ? -12.199 6.506 4.978 1.00 95.88 81 ARG A O 1
ATOM 657 N N . ILE A 1 82 ? -13.498 4.680 4.860 1.00 96.00 82 ILE A N 1
ATOM 658 C CA . ILE A 1 82 ? -12.414 3.730 4.574 1.00 96.00 82 ILE A CA 1
ATOM 659 C C . ILE A 1 82 ? -11.729 4.062 3.242 1.00 96.00 82 ILE A C 1
ATOM 661 O O . ILE A 1 82 ? -10.497 4.065 3.197 1.00 96.00 82 ILE A O 1
ATOM 665 N N . SER A 1 83 ? -12.485 4.380 2.185 1.00 95.81 83 SER A N 1
ATOM 666 C CA . SER A 1 83 ? -11.909 4.750 0.882 1.00 95.81 83 SER A CA 1
ATOM 667 C C . SER A 1 83 ? -11.062 6.018 0.983 1.00 95.81 83 SER A C 1
ATOM 669 O O . SER A 1 83 ? -9.882 5.992 0.630 1.00 95.81 83 SER A O 1
ATOM 671 N N . ILE A 1 84 ? -11.614 7.081 1.581 1.00 97.44 84 ILE A N 1
ATOM 672 C CA . ILE A 1 84 ? -10.913 8.359 1.784 1.00 97.44 84 ILE A CA 1
ATOM 673 C C . ILE A 1 84 ? -9.631 8.158 2.601 1.00 97.44 84 ILE A C 1
ATOM 675 O O . ILE A 1 84 ? -8.577 8.696 2.265 1.00 97.44 84 ILE A O 1
ATOM 679 N N . LEU A 1 85 ? -9.692 7.364 3.673 1.00 97.62 85 LEU A N 1
ATOM 680 C CA . LEU A 1 85 ? -8.522 7.054 4.493 1.00 97.62 85 LEU A CA 1
ATOM 681 C C . LEU A 1 85 ? -7.446 6.310 3.700 1.00 97.62 85 LEU A C 1
ATOM 683 O O . LEU A 1 85 ? -6.268 6.656 3.794 1.00 97.62 85 LEU A O 1
ATOM 687 N N . MET A 1 86 ? -7.827 5.293 2.923 1.00 96.75 86 MET A N 1
ATOM 688 C CA . MET A 1 86 ? -6.876 4.550 2.098 1.00 96.75 86 MET A CA 1
ATOM 689 C C . MET A 1 86 ? -6.213 5.450 1.058 1.00 96.75 86 MET A C 1
ATOM 691 O O . MET A 1 86 ? -4.995 5.372 0.899 1.00 96.75 86 MET A O 1
ATOM 695 N N . GLU A 1 87 ? -6.976 6.297 0.372 1.00 96.38 87 GLU A N 1
ATOM 696 C CA . GLU A 1 87 ? -6.462 7.222 -0.642 1.00 96.38 87 GLU A CA 1
ATOM 697 C C . GLU A 1 87 ? -5.526 8.265 -0.032 1.00 96.38 87 GLU A C 1
ATOM 699 O O . GLU A 1 87 ? -4.393 8.411 -0.492 1.00 96.38 87 GLU A O 1
ATOM 704 N N . ASN A 1 88 ? -5.932 8.910 1.063 1.00 97.50 88 ASN A N 1
ATOM 705 C CA . ASN A 1 88 ? -5.120 9.932 1.722 1.00 97.50 88 ASN A CA 1
ATOM 706 C C . ASN A 1 88 ? -3.817 9.370 2.290 1.00 97.50 88 ASN A C 1
ATOM 708 O O . ASN A 1 88 ? -2.759 9.971 2.108 1.00 97.50 88 ASN A O 1
ATOM 712 N N . VAL A 1 89 ? -3.851 8.192 2.921 1.00 97.81 89 VAL A N 1
ATOM 713 C CA . VAL A 1 89 ? -2.630 7.518 3.391 1.00 97.81 89 VAL A CA 1
ATOM 714 C C . VAL A 1 89 ? -1.728 7.146 2.213 1.00 97.81 89 VAL A C 1
ATOM 716 O O . VAL A 1 89 ? -0.523 7.388 2.262 1.00 97.81 89 VAL A O 1
ATOM 719 N N . THR A 1 90 ? -2.299 6.597 1.138 1.00 98.19 90 THR A N 1
ATOM 720 C CA . THR A 1 90 ? -1.564 6.231 -0.084 1.00 98.19 90 THR A CA 1
ATOM 721 C C . THR A 1 90 ? -0.868 7.452 -0.684 1.00 98.19 90 THR A C 1
ATOM 723 O O . THR A 1 90 ? 0.338 7.418 -0.932 1.00 98.19 90 THR A O 1
ATOM 726 N N . TYR A 1 91 ? -1.592 8.557 -0.845 1.00 97.94 91 TYR A N 1
ATOM 727 C CA . TYR A 1 91 ? -1.065 9.793 -1.410 1.00 97.94 91 TYR A CA 1
ATOM 728 C C . TYR A 1 91 ? -0.015 10.455 -0.508 1.00 97.94 91 TYR A C 1
ATOM 730 O O . TYR A 1 91 ? 1.045 10.866 -0.984 1.00 97.94 91 TYR A O 1
ATOM 738 N N . ALA A 1 92 ? -0.256 10.504 0.805 1.00 98.00 92 ALA A N 1
ATOM 739 C CA . ALA A 1 92 ? 0.693 11.059 1.764 1.00 98.00 92 ALA A CA 1
ATOM 740 C C . ALA A 1 92 ? 2.024 10.293 1.760 1.00 98.00 92 ALA A C 1
ATOM 742 O O . ALA A 1 92 ? 3.087 10.918 1.731 1.00 98.00 92 ALA A O 1
ATOM 743 N N . VAL A 1 93 ? 1.976 8.955 1.732 1.00 98.06 93 VAL A N 1
ATOM 744 C CA . VAL A 1 93 ? 3.172 8.106 1.621 1.00 98.06 93 VAL A CA 1
ATOM 745 C C . VAL A 1 93 ? 3.874 8.332 0.288 1.00 98.06 93 VAL A C 1
ATOM 7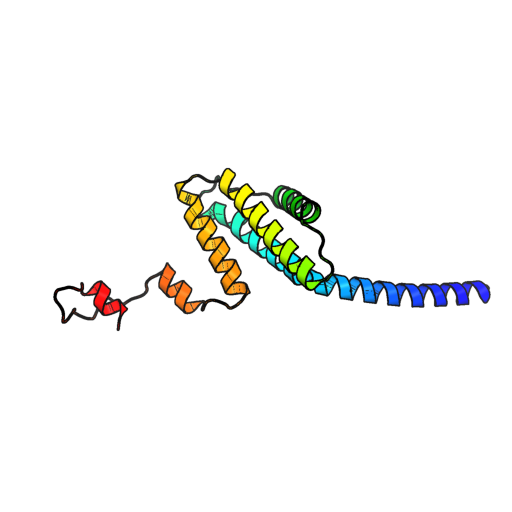47 O O . VAL A 1 93 ? 5.080 8.568 0.281 1.00 98.06 93 VAL A O 1
ATOM 750 N N . PHE A 1 94 ? 3.136 8.344 -0.825 1.00 98.00 94 PHE A N 1
ATOM 751 C CA . PHE A 1 94 ? 3.703 8.624 -2.144 1.00 98.00 94 PHE A CA 1
ATOM 752 C C . PHE A 1 94 ? 4.465 9.955 -2.172 1.00 98.00 94 PHE A C 1
ATOM 754 O O . PHE A 1 94 ? 5.623 9.989 -2.594 1.00 98.00 94 PHE A O 1
ATOM 761 N N . LEU A 1 95 ? 3.856 11.043 -1.693 1.00 97.62 95 LEU A N 1
ATOM 762 C CA . LEU A 1 95 ? 4.487 12.362 -1.672 1.00 97.62 95 LEU A CA 1
ATOM 763 C C . LEU A 1 95 ? 5.701 12.414 -0.745 1.00 97.62 95 LEU A C 1
ATOM 765 O O . LEU A 1 95 ? 6.730 12.987 -1.104 1.00 97.62 95 LEU A O 1
ATOM 769 N N . TYR A 1 96 ? 5.573 11.864 0.462 1.00 97.50 96 TYR A N 1
ATOM 770 C CA . TYR A 1 96 ? 6.649 11.861 1.447 1.00 97.50 96 TYR A CA 1
ATOM 771 C C . TYR A 1 96 ? 7.868 11.099 0.929 1.00 97.50 96 TYR A C 1
ATOM 773 O O . TYR A 1 96 ? 8.978 11.628 0.948 1.00 97.50 96 TYR A O 1
ATOM 781 N N . THR A 1 97 ? 7.652 9.895 0.403 1.00 97.50 97 THR A N 1
ATOM 782 C CA . THR A 1 97 ? 8.717 9.062 -0.147 1.00 97.50 97 THR A CA 1
ATOM 783 C C . THR A 1 97 ? 9.302 9.686 -1.404 1.00 97.50 97 THR A C 1
ATOM 785 O O . THR A 1 97 ? 10.515 9.832 -1.478 1.00 97.50 97 THR A O 1
ATOM 788 N N . SER A 1 98 ? 8.482 10.156 -2.349 1.00 97.00 98 SER A N 1
ATOM 789 C CA . SER A 1 98 ? 8.981 10.752 -3.598 1.00 97.00 98 SER A CA 1
ATOM 790 C C . SER A 1 98 ? 9.891 11.958 -3.362 1.00 97.00 98 SER A C 1
ATOM 792 O O . SER A 1 98 ? 10.844 12.142 -4.107 1.00 97.00 98 SER A O 1
ATOM 794 N N . ARG A 1 99 ? 9.659 12.763 -2.316 1.00 96.56 99 ARG A N 1
ATOM 795 C CA . ARG A 1 99 ? 10.555 13.879 -1.950 1.00 96.56 99 ARG A CA 1
ATOM 796 C C . ARG A 1 99 ? 11.931 13.428 -1.452 1.00 96.56 99 ARG A C 1
ATOM 798 O O . ARG A 1 99 ? 12.872 14.207 -1.518 1.00 96.56 99 ARG A O 1
ATOM 805 N N . ALA A 1 100 ? 12.036 12.205 -0.940 1.00 96.19 100 ALA A N 1
ATOM 806 C CA . ALA A 1 100 ? 13.274 11.625 -0.428 1.00 96.19 100 ALA A CA 1
ATOM 807 C C . ALA A 1 100 ? 14.039 10.794 -1.479 1.00 96.19 100 ALA A C 1
ATOM 809 O O . ALA A 1 100 ? 15.160 10.362 -1.212 1.00 96.19 100 ALA A O 1
ATOM 810 N N . LEU A 1 101 ? 13.451 10.556 -2.658 1.00 97.62 101 LEU A N 1
ATOM 811 C CA . LEU A 1 101 ? 14.065 9.788 -3.745 1.00 97.62 101 LEU A CA 1
ATOM 812 C C . LEU A 1 101 ? 14.718 10.692 -4.793 1.00 97.62 101 LEU A C 1
ATOM 814 O O . LEU A 1 101 ? 14.277 11.816 -5.036 1.00 97.62 101 LEU A O 1
ATOM 818 N N . PHE A 1 102 ? 15.729 10.158 -5.482 1.00 97.62 102 PHE A N 1
ATOM 819 C CA . PHE A 1 102 ? 16.232 10.773 -6.709 1.00 97.62 102 PHE A CA 1
ATOM 820 C C . PHE A 1 102 ? 15.205 10.606 -7.830 1.00 97.62 102 PHE A C 1
ATOM 822 O O . PHE A 1 102 ? 14.507 9.594 -7.880 1.00 97.62 102 PHE A O 1
ATOM 829 N N . GLU A 1 103 ? 15.145 11.561 -8.765 1.00 97.06 103 GLU A N 1
ATOM 830 C CA . GLU A 1 103 ? 14.165 11.550 -9.867 1.00 97.06 103 GLU A CA 1
ATOM 831 C C . GLU A 1 103 ? 14.135 10.222 -10.634 1.00 97.06 103 GLU A C 1
ATOM 833 O O . GLU A 1 103 ? 13.062 9.684 -10.896 1.00 97.06 103 GLU A O 1
ATOM 838 N N . ARG A 1 104 ? 15.313 9.647 -10.912 1.00 96.75 104 ARG A N 1
ATOM 839 C CA . ARG A 1 104 ? 15.450 8.378 -11.644 1.00 96.75 104 ARG A CA 1
ATOM 840 C C . ARG A 1 104 ? 14.764 7.187 -10.960 1.00 96.75 104 ARG A C 1
ATOM 842 O O . ARG A 1 104 ? 14.377 6.246 -11.638 1.00 96.75 104 ARG A O 1
ATOM 849 N N . ASP A 1 105 ? 14.617 7.229 -9.635 1.00 97.56 105 ASP A N 1
ATOM 850 C CA . ASP A 1 105 ? 14.117 6.114 -8.825 1.00 97.56 105 ASP A CA 1
ATOM 851 C C . ASP A 1 105 ? 12.615 6.264 -8.497 1.00 97.56 105 ASP A C 1
ATOM 853 O O . ASP A 1 105 ? 11.966 5.307 -8.063 1.00 97.56 105 ASP A O 1
ATOM 857 N N . LYS A 1 106 ? 12.022 7.443 -8.748 1.00 97.25 106 LYS A N 1
ATOM 858 C CA . LYS A 1 106 ? 10.609 7.725 -8.439 1.00 97.25 106 LYS A CA 1
ATOM 859 C C . LYS A 1 106 ? 9.639 6.873 -9.245 1.00 97.25 106 LYS A C 1
ATOM 861 O O . LYS A 1 106 ? 8.654 6.399 -8.684 1.00 97.25 106 LYS A O 1
ATOM 866 N N . LEU A 1 107 ? 9.903 6.667 -10.538 1.00 97.31 107 LEU A N 1
ATOM 867 C CA . LEU A 1 107 ? 9.011 5.876 -11.392 1.00 97.31 107 LEU A CA 1
ATOM 868 C C . LEU A 1 107 ? 9.006 4.401 -10.975 1.00 97.31 107 LEU A C 1
ATOM 870 O O . LEU A 1 107 ? 7.942 3.787 -10.915 1.00 97.31 107 LEU A O 1
ATOM 874 N N . THR A 1 108 ? 10.169 3.857 -10.614 1.00 96.25 108 THR A N 1
ATOM 875 C CA . THR A 1 108 ? 10.301 2.494 -10.083 1.00 96.25 108 THR A CA 1
ATOM 876 C C . THR A 1 108 ? 9.520 2.335 -8.782 1.00 96.25 108 THR A C 1
ATOM 878 O O . THR A 1 108 ? 8.740 1.395 -8.641 1.00 96.25 108 THR A O 1
ATOM 881 N N . PHE A 1 109 ? 9.665 3.283 -7.850 1.00 97.62 109 PHE A N 1
ATOM 882 C CA . PHE A 1 109 ? 8.886 3.303 -6.610 1.00 97.62 109 PHE A CA 1
ATOM 883 C C . PHE A 1 109 ? 7.375 3.372 -6.874 1.00 97.62 109 PHE A C 1
ATOM 885 O O . PHE A 1 109 ? 6.626 2.556 -6.335 1.00 97.62 109 PHE A O 1
ATOM 892 N N . LEU A 1 110 ? 6.928 4.315 -7.708 1.00 97.56 110 LEU A N 1
ATOM 893 C CA . LEU A 1 110 ? 5.514 4.497 -8.033 1.00 97.56 110 LEU A CA 1
ATOM 894 C C . LEU A 1 110 ? 4.919 3.234 -8.665 1.00 97.56 110 LEU A C 1
ATOM 896 O O . LEU A 1 110 ? 3.850 2.788 -8.252 1.00 97.56 110 LEU A O 1
ATOM 900 N N . SER A 1 111 ? 5.635 2.631 -9.615 1.00 97.19 111 SER A N 1
ATOM 901 C CA . SER A 1 111 ? 5.215 1.396 -10.282 1.00 97.19 111 SER A CA 1
ATOM 902 C C . SER A 1 111 ? 5.097 0.248 -9.281 1.00 97.19 111 SER A C 1
ATOM 904 O O . SER A 1 111 ? 4.060 -0.407 -9.214 1.00 97.19 111 SER A O 1
ATOM 906 N N . GLN A 1 112 ? 6.105 0.058 -8.422 1.00 96.38 112 GLN A N 1
ATOM 907 C CA . GLN A 1 112 ? 6.074 -0.972 -7.383 1.00 96.38 112 GLN A CA 1
ATOM 908 C C . GLN A 1 112 ? 4.903 -0.768 -6.413 1.00 96.38 112 GLN A C 1
ATOM 910 O O . GLN A 1 112 ? 4.199 -1.719 -6.080 1.00 96.38 112 GLN A O 1
ATOM 915 N N . MET A 1 113 ? 4.667 0.468 -5.968 1.00 97.81 113 MET A N 1
ATOM 916 C CA . MET A 1 113 ? 3.545 0.808 -5.097 1.00 97.81 113 MET A CA 1
ATOM 917 C C . MET A 1 113 ? 2.203 0.488 -5.767 1.00 97.81 113 MET A C 1
ATOM 919 O O . MET A 1 113 ? 1.357 -0.156 -5.147 1.00 97.81 113 MET A O 1
ATOM 923 N N . ALA A 1 114 ? 2.028 0.868 -7.035 1.00 97.88 114 ALA A N 1
ATOM 924 C CA . ALA A 1 114 ? 0.822 0.587 -7.807 1.00 97.88 114 ALA A CA 1
ATOM 925 C C . ALA A 1 114 ? 0.595 -0.923 -7.986 1.00 97.88 114 ALA A C 1
ATOM 927 O O . ALA A 1 114 ? -0.473 -1.423 -7.637 1.00 97.88 114 ALA A O 1
ATOM 928 N N . PHE A 1 115 ? 1.606 -1.675 -8.430 1.00 97.75 115 PHE A N 1
ATOM 929 C CA . PHE A 1 115 ? 1.496 -3.124 -8.616 1.00 97.75 115 PHE A CA 1
ATOM 930 C C . PHE A 1 115 ? 1.160 -3.850 -7.317 1.00 97.75 115 PHE A C 1
ATOM 932 O O . PHE A 1 115 ? 0.258 -4.681 -7.292 1.00 97.75 115 PHE A O 1
ATOM 939 N N . GLN A 1 116 ? 1.810 -3.500 -6.205 1.00 97.44 116 GLN A N 1
ATOM 940 C CA . GLN A 1 116 ? 1.501 -4.095 -4.903 1.00 97.44 116 GLN A CA 1
ATOM 941 C C . GLN A 1 116 ? 0.065 -3.784 -4.455 1.00 97.44 116 GLN A C 1
ATOM 943 O O . GLN A 1 116 ? -0.603 -4.639 -3.867 1.00 97.44 116 GLN A O 1
ATOM 948 N N . ILE A 1 117 ? -0.439 -2.580 -4.745 1.00 97.62 117 ILE A N 1
ATOM 949 C CA . ILE A 1 117 ? -1.829 -2.201 -4.467 1.00 97.62 117 ILE A CA 1
ATOM 950 C C . ILE A 1 117 ? -2.803 -3.041 -5.303 1.00 97.62 117 ILE A C 1
ATOM 952 O O . ILE A 1 117 ? -3.747 -3.587 -4.725 1.00 97.62 117 ILE A O 1
ATOM 956 N N . LEU A 1 118 ? -2.566 -3.157 -6.612 1.00 97.69 118 LEU A N 1
ATOM 957 C CA . LEU A 1 118 ? -3.418 -3.880 -7.562 1.00 97.69 118 LEU A CA 1
ATOM 958 C C . LEU A 1 118 ? -3.408 -5.394 -7.312 1.00 97.69 118 LEU A C 1
ATOM 960 O O . LEU A 1 118 ? -4.472 -6.009 -7.263 1.00 97.69 118 LEU A O 1
ATOM 964 N N . LEU A 1 119 ? -2.241 -5.987 -7.031 1.00 97.19 119 LEU A N 1
ATOM 965 C CA . LEU A 1 119 ? -2.112 -7.397 -6.640 1.00 97.19 119 LEU A CA 1
ATOM 966 C C . LEU A 1 119 ? -2.938 -7.712 -5.390 1.00 97.19 119 LEU A C 1
ATOM 968 O O . LEU A 1 119 ? -3.650 -8.712 -5.338 1.00 97.19 119 LEU A O 1
ATOM 972 N N . ARG A 1 120 ? -2.882 -6.845 -4.370 1.00 95.56 120 ARG A N 1
ATOM 973 C CA . ARG A 1 120 ? -3.676 -7.024 -3.143 1.00 95.56 120 ARG A CA 1
ATOM 974 C C . ARG A 1 120 ? -5.175 -6.908 -3.390 1.00 95.56 120 ARG A C 1
ATOM 976 O O . ARG A 1 120 ? -5.936 -7.584 -2.702 1.00 95.56 120 ARG A O 1
ATOM 983 N N . LYS A 1 121 ? -5.585 -6.073 -4.347 1.00 95.25 121 LYS A N 1
ATOM 984 C CA . LYS A 1 121 ? -6.976 -5.983 -4.803 1.00 95.25 121 LYS A CA 1
ATOM 985 C C . LYS A 1 121 ? -7.380 -7.121 -5.750 1.00 95.25 121 LYS A C 1
ATOM 987 O O . LYS A 1 121 ? -8.569 -7.276 -5.995 1.00 95.25 121 LYS A O 1
ATOM 992 N N . LYS A 1 122 ? -6.424 -7.934 -6.218 1.00 96.50 122 LYS A N 1
ATOM 993 C CA . LYS A 1 122 ? -6.611 -8.970 -7.246 1.00 96.50 122 LYS A CA 1
ATOM 994 C C . LYS A 1 122 ? -7.104 -8.401 -8.584 1.00 96.50 122 LYS A C 1
ATOM 996 O O . LYS A 1 122 ? -7.874 -9.046 -9.282 1.00 96.50 122 LYS A O 1
ATOM 1001 N N . GLU A 1 123 ? -6.668 -7.187 -8.917 1.00 97.44 123 GLU A N 1
ATOM 1002 C CA . GLU A 1 123 ? -7.005 -6.515 -10.183 1.00 97.44 123 GLU A CA 1
ATOM 1003 C C . GLU A 1 123 ? -6.000 -6.825 -11.306 1.00 97.44 123 GLU A C 1
ATOM 1005 O O . GLU A 1 123 ? -6.279 -6.532 -12.462 1.00 97.44 123 GLU A O 1
ATOM 1010 N N . ILE A 1 124 ? -4.847 -7.420 -10.978 1.00 97.12 124 ILE A N 1
ATOM 1011 C CA . ILE A 1 124 ? -3.846 -7.888 -11.948 1.00 97.12 124 ILE A CA 1
ATOM 1012 C C . ILE A 1 124 ? -3.393 -9.307 -11.605 1.00 97.12 124 ILE A C 1
ATOM 1014 O O . ILE A 1 124 ? -3.326 -9.669 -10.423 1.00 97.12 124 ILE A O 1
ATOM 1018 N N . ASP A 1 125 ? -3.070 -10.094 -12.632 1.00 96.44 125 ASP A N 1
ATOM 1019 C CA . ASP A 1 125 ? -2.561 -11.455 -12.474 1.00 96.44 125 ASP A CA 1
ATOM 1020 C C . ASP A 1 125 ? -1.063 -11.429 -12.088 1.00 96.44 125 ASP A C 1
ATOM 1022 O O . ASP A 1 125 ? -0.261 -10.752 -12.742 1.00 96.44 125 ASP A O 1
ATOM 1026 N N . PRO A 1 126 ? -0.645 -12.150 -11.028 1.00 95.44 126 PRO A N 1
ATOM 1027 C CA . PRO A 1 126 ? 0.765 -12.282 -10.672 1.00 95.44 126 PRO A CA 1
ATOM 1028 C C . PRO A 1 126 ? 1.663 -12.817 -11.799 1.00 95.44 126 PRO A C 1
ATOM 1030 O O . PRO A 1 126 ? 2.821 -12.411 -11.870 1.00 95.44 126 PRO A O 1
ATOM 1033 N N . LEU A 1 127 ? 1.160 -13.709 -12.656 1.00 93.25 127 LEU A N 1
ATOM 1034 C CA . LEU A 1 127 ? 1.895 -14.281 -13.788 1.00 93.25 127 LEU A CA 1
ATOM 1035 C C . LEU A 1 127 ? 2.094 -13.255 -14.901 1.00 93.25 127 LEU A C 1
ATOM 1037 O O . LEU A 1 127 ? 3.194 -13.148 -15.435 1.00 93.25 127 LEU A O 1
ATOM 1041 N N . GLU A 1 128 ? 1.066 -12.464 -15.213 1.00 92.88 128 GLU A N 1
ATOM 1042 C CA . GLU A 1 128 ? 1.185 -11.367 -16.182 1.00 92.88 128 GLU A CA 1
ATOM 1043 C C . GLU A 1 128 ? 2.178 -10.309 -15.695 1.00 92.88 128 GLU A C 1
ATOM 1045 O O . GLU A 1 128 ? 2.993 -9.808 -16.471 1.00 92.88 128 GLU A O 1
ATOM 1050 N N . LEU A 1 129 ? 2.161 -9.998 -14.395 1.00 95.31 129 LEU A N 1
ATOM 1051 C CA . LEU A 1 129 ? 3.135 -9.084 -13.811 1.00 95.31 129 LEU A CA 1
ATOM 1052 C C . LEU A 1 129 ? 4.556 -9.668 -13.831 1.00 95.31 129 LEU A C 1
ATOM 1054 O O . LEU A 1 129 ? 5.498 -8.944 -14.141 1.00 95.31 129 LEU A O 1
ATOM 1058 N N . ASP A 1 130 ? 4.740 -10.950 -13.508 1.00 93.94 130 ASP A N 1
ATOM 1059 C CA . ASP A 1 130 ? 6.060 -11.591 -13.582 1.00 93.94 130 ASP A CA 1
ATOM 1060 C C . ASP A 1 130 ? 6.590 -11.595 -15.022 1.00 93.94 130 ASP A C 1
ATOM 1062 O O . ASP A 1 130 ? 7.745 -11.229 -15.253 1.00 93.94 130 ASP A O 1
ATOM 1066 N N . PHE A 1 131 ? 5.721 -11.881 -15.996 1.00 90.94 131 PHE A N 1
ATOM 1067 C CA . PHE A 1 131 ? 6.035 -11.774 -17.416 1.00 90.94 131 PHE A CA 1
ATOM 1068 C C . PHE A 1 131 ? 6.454 -10.350 -17.802 1.00 90.94 131 PHE A C 1
ATOM 1070 O O . PHE A 1 131 ? 7.495 -10.176 -18.435 1.00 90.94 131 PHE A O 1
ATOM 1077 N N . LEU A 1 132 ? 5.709 -9.326 -17.368 1.00 92.38 132 LEU A N 1
ATOM 1078 C CA . LEU A 1 132 ? 6.051 -7.919 -17.600 1.00 92.38 132 LEU A CA 1
ATOM 1079 C C . LEU A 1 132 ? 7.427 -7.551 -17.022 1.00 92.38 132 LEU A C 1
ATOM 1081 O O . LEU A 1 132 ? 8.175 -6.797 -17.642 1.00 92.38 132 LEU A O 1
ATOM 1085 N N . LEU A 1 133 ? 7.761 -8.057 -15.832 1.00 93.06 133 LEU A N 1
ATOM 1086 C CA . LEU A 1 133 ? 8.991 -7.698 -15.123 1.00 93.06 133 LEU A CA 1
ATOM 1087 C C . LEU A 1 133 ? 10.225 -8.469 -15.603 1.00 93.06 133 LEU A C 1
ATOM 1089 O O . LEU A 1 133 ? 11.331 -7.928 -15.556 1.00 93.06 133 LEU A O 1
ATOM 1093 N N . ARG A 1 134 ? 10.068 -9.733 -16.005 1.00 90.69 134 ARG A N 1
ATOM 1094 C CA . ARG A 1 134 ? 11.193 -10.627 -16.327 1.00 90.69 134 ARG A CA 1
ATOM 1095 C C . ARG A 1 134 ? 11.332 -10.946 -17.805 1.00 90.69 134 ARG A C 1
ATOM 1097 O O . ARG A 1 134 ? 12.431 -11.306 -18.212 1.00 90.69 134 ARG A O 1
ATOM 1104 N N . PHE A 1 135 ? 10.248 -10.848 -18.572 1.00 86.31 135 PHE A N 1
ATOM 1105 C CA . PHE A 1 135 ? 10.192 -11.200 -19.989 1.00 86.31 135 PHE A CA 1
ATOM 1106 C C . PHE A 1 135 ? 10.841 -12.566 -20.284 1.00 86.31 135 PHE A C 1
ATOM 1108 O O . PHE A 1 135 ? 11.850 -12.670 -20.977 1.00 86.31 135 PHE A O 1
ATOM 1115 N N . THR A 1 136 ? 10.281 -13.638 -19.723 1.00 81.62 136 THR A N 1
ATOM 1116 C CA . THR A 1 136 ? 10.838 -15.007 -19.753 1.00 81.62 136 THR A CA 1
ATOM 1117 C C . THR A 1 136 ? 10.637 -15.747 -21.087 1.00 81.62 136 THR A C 1
ATOM 1119 O O . THR A 1 136 ? 10.456 -16.961 -21.110 1.00 81.62 136 THR A O 1
ATOM 1122 N N . VAL A 1 137 ? 10.663 -15.028 -22.210 1.00 83.00 137 VAL A N 1
ATOM 1123 C CA . VAL A 1 137 ? 10.410 -15.572 -23.552 1.00 83.00 137 VAL A CA 1
ATOM 1124 C C . VAL A 1 137 ? 11.646 -16.288 -24.098 1.00 83.00 137 VAL A C 1
ATOM 1126 O O . VAL A 1 137 ? 12.723 -15.700 -24.188 1.00 83.00 137 VAL A O 1
ATOM 1129 N N . GLU A 1 138 ? 11.482 -17.532 -24.550 1.00 79.62 138 GLU A N 1
ATOM 1130 C CA . GLU A 1 138 ? 12.524 -18.260 -25.280 1.00 79.62 138 GLU A CA 1
ATOM 1131 C C . GLU A 1 138 ? 12.676 -17.710 -26.708 1.00 79.62 138 GLU A C 1
ATOM 1133 O O . GLU A 1 138 ? 11.718 -17.663 -27.470 1.00 79.62 138 GLU A O 1
ATOM 1138 N N . HIS A 1 139 ? 13.885 -17.312 -27.114 1.00 80.06 139 HIS A N 1
ATOM 1139 C CA . HIS A 1 139 ? 14.153 -16.735 -28.444 1.00 80.06 139 HIS A CA 1
ATOM 1140 C C . HIS A 1 139 ? 14.328 -17.798 -29.540 1.00 80.06 139 HIS A C 1
ATOM 1142 O O . HIS A 1 139 ? 15.303 -17.781 -30.293 1.00 80.06 139 HIS A O 1
ATOM 1148 N N . THR A 1 140 ? 13.419 -18.765 -29.598 1.00 83.38 140 THR A N 1
ATOM 1149 C CA . THR A 1 140 ? 13.553 -19.963 -30.438 1.00 83.38 140 THR A CA 1
ATOM 1150 C C . THR A 1 140 ? 12.818 -19.853 -31.774 1.00 83.38 140 THR A C 1
ATOM 1152 O O . THR A 1 140 ? 13.164 -20.571 -32.714 1.00 83.38 140 THR A O 1
ATOM 1155 N N . TYR A 1 141 ? 11.857 -18.933 -31.914 1.00 84.06 141 TYR A N 1
ATOM 1156 C CA . TYR A 1 141 ? 11.020 -18.824 -33.112 1.00 84.06 141 TYR A CA 1
ATOM 1157 C C . TYR A 1 141 ? 11.481 -17.703 -34.044 1.00 84.06 141 TYR A C 1
ATOM 1159 O O . TYR A 1 141 ? 11.343 -16.519 -33.733 1.00 84.06 141 TYR A O 1
ATOM 1167 N N . LEU A 1 142 ? 11.974 -18.075 -35.231 1.00 87.12 142 LEU A N 1
ATOM 1168 C CA . LEU A 1 142 ? 12.292 -17.129 -36.305 1.00 87.12 142 LEU A CA 1
ATOM 1169 C C . LEU A 1 142 ? 11.045 -16.352 -36.733 1.00 87.12 142 LEU A C 1
ATOM 1171 O O . LEU A 1 142 ? 9.977 -16.936 -36.932 1.00 87.12 142 LEU A O 1
ATOM 1175 N N . SER A 1 143 ? 11.202 -15.037 -36.895 1.00 90.94 143 SER A N 1
ATOM 1176 C CA . SER A 1 143 ? 10.122 -14.196 -37.403 1.00 90.94 143 SER A CA 1
ATOM 1177 C C . SER A 1 143 ? 9.833 -14.546 -38.869 1.00 90.94 143 SER A C 1
ATOM 1179 O O . SER A 1 143 ? 10.754 -14.512 -39.689 1.00 90.94 143 SER A O 1
ATOM 1181 N N . PRO A 1 144 ? 8.576 -14.858 -39.232 1.00 92.31 144 PRO A N 1
ATOM 1182 C CA . PRO A 1 144 ? 8.174 -15.054 -40.621 1.00 92.31 144 PRO A CA 1
ATOM 1183 C C . PRO A 1 144 ? 7.947 -13.723 -41.356 1.00 92.31 144 PRO A C 1
ATOM 1185 O O . PRO A 1 144 ? 7.681 -13.731 -42.554 1.00 92.31 144 PRO A O 1
ATOM 1188 N N . VAL A 1 145 ? 8.009 -12.594 -40.641 1.00 92.25 145 VAL A N 1
ATOM 1189 C CA . VAL A 1 145 ? 7.790 -11.245 -41.171 1.00 92.25 145 VAL A CA 1
ATOM 1190 C C . VAL A 1 145 ? 9.031 -10.379 -40.969 1.00 92.25 145 VAL A C 1
ATOM 1192 O O . VAL A 1 145 ? 9.752 -10.523 -39.982 1.00 92.25 145 VAL A O 1
ATOM 1195 N N . ASP A 1 146 ? 9.270 -9.461 -41.896 1.00 93.38 146 ASP A N 1
ATOM 1196 C CA . ASP A 1 146 ? 10.439 -8.575 -41.918 1.00 93.38 146 ASP A CA 1
ATOM 1197 C C . ASP A 1 146 ? 10.350 -7.412 -40.915 1.00 93.38 146 ASP A C 1
ATOM 1199 O O . ASP A 1 146 ? 11.373 -6.928 -40.435 1.00 93.38 146 ASP A O 1
ATOM 1203 N N . PHE A 1 147 ? 9.136 -6.985 -40.557 1.00 94.00 147 PHE A N 1
ATOM 1204 C CA . PHE A 1 147 ? 8.905 -5.875 -39.628 1.00 94.00 147 PHE A CA 1
ATOM 1205 C C . PHE A 1 147 ? 9.001 -6.256 -38.138 1.00 94.00 147 PHE A C 1
ATOM 1207 O O . PHE A 1 147 ? 8.983 -5.367 -37.286 1.00 94.00 147 PHE A O 1
ATOM 1214 N N . LEU A 1 148 ? 9.102 -7.549 -37.799 1.00 91.81 148 LEU A N 1
ATOM 1215 C CA . LEU A 1 148 ? 9.325 -8.015 -36.424 1.00 91.81 148 LEU A CA 1
ATOM 1216 C C . LEU A 1 148 ? 10.660 -8.734 -36.296 1.00 91.81 148 LEU A C 1
ATOM 1218 O O . LEU A 1 148 ? 11.044 -9.553 -37.127 1.00 91.81 148 LEU A O 1
ATOM 1222 N N . THR A 1 149 ? 11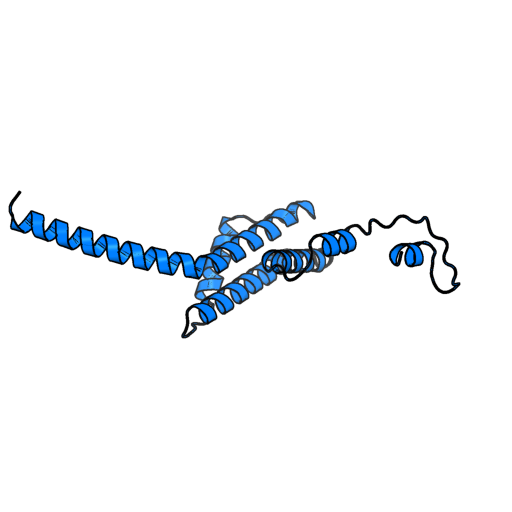.338 -8.477 -35.181 1.00 90.75 149 THR A N 1
ATOM 1223 C CA . THR A 1 149 ? 12.516 -9.256 -34.800 1.00 90.75 149 THR A CA 1
ATOM 1224 C C . THR A 1 149 ? 12.104 -10.652 -34.322 1.00 90.75 149 THR A C 1
ATOM 1226 O O . THR A 1 149 ? 11.012 -10.831 -33.780 1.00 90.75 149 THR A O 1
ATOM 1229 N N . THR A 1 150 ? 13.000 -11.637 -34.443 1.00 88.56 150 THR A N 1
ATOM 1230 C CA . THR A 1 150 ? 12.848 -12.985 -33.853 1.00 88.56 150 THR A CA 1
ATOM 1231 C C . THR A 1 150 ? 12.468 -12.925 -32.371 1.00 88.56 150 THR A C 1
ATOM 1233 O O . THR A 1 150 ? 11.607 -13.676 -31.922 1.00 88.56 150 THR A O 1
ATOM 1236 N N . GLN A 1 151 ? 13.058 -11.993 -31.613 1.00 87.25 151 GLN A N 1
ATOM 1237 C CA . GLN A 1 151 ? 12.744 -11.790 -30.198 1.00 87.25 151 GLN A CA 1
ATOM 1238 C C . GLN A 1 151 ? 11.292 -11.343 -29.990 1.00 87.25 151 GLN A C 1
ATOM 1240 O O . GLN A 1 151 ? 10.590 -11.920 -29.164 1.00 87.25 151 GLN A O 1
ATOM 1245 N N . SER A 1 152 ? 10.833 -10.338 -30.741 1.00 87.75 152 SER A N 1
ATOM 1246 C CA . SER A 1 152 ? 9.455 -9.841 -30.655 1.00 87.75 152 SER A CA 1
ATOM 1247 C C . SER A 1 152 ? 8.442 -10.891 -31.106 1.00 87.75 152 SER A C 1
ATOM 1249 O O . SER A 1 152 ? 7.392 -11.028 -30.489 1.00 87.75 152 SER A O 1
ATOM 1251 N N . TRP A 1 153 ? 8.761 -11.654 -32.155 1.00 90.12 153 TRP A N 1
ATOM 1252 C CA . TRP A 1 153 ? 7.904 -12.731 -32.644 1.00 90.12 153 TRP A CA 1
ATOM 1253 C C . TRP A 1 153 ? 7.791 -13.880 -31.642 1.00 90.12 153 TRP A C 1
ATOM 1255 O O . TRP A 1 153 ? 6.694 -14.374 -31.394 1.00 90.12 153 TRP A O 1
ATOM 1265 N N . SER A 1 154 ? 8.907 -14.256 -31.015 1.00 86.19 154 SER A N 1
ATOM 1266 C CA . SER A 1 154 ? 8.912 -15.283 -29.972 1.00 86.19 154 SER A CA 1
ATOM 1267 C C . SER A 1 154 ? 8.052 -14.887 -28.769 1.00 86.19 154 SER A C 1
ATOM 1269 O O . SER A 1 154 ? 7.512 -15.755 -28.109 1.00 86.19 154 SER A O 1
ATOM 1271 N N . ALA A 1 155 ? 7.866 -13.590 -28.502 1.00 84.31 155 ALA A N 1
ATOM 1272 C CA . ALA A 1 155 ? 7.028 -13.118 -27.398 1.00 84.31 155 ALA A CA 1
ATOM 1273 C C . ALA A 1 155 ? 5.519 -13.231 -27.660 1.00 84.31 155 ALA A C 1
ATOM 1275 O O . ALA A 1 155 ? 4.726 -13.097 -26.733 1.00 84.31 155 ALA A O 1
ATOM 1276 N N . LEU A 1 156 ? 5.125 -13.438 -28.920 1.00 81.69 156 LEU A N 1
ATOM 1277 C CA . LEU A 1 156 ? 3.735 -13.645 -29.331 1.00 81.69 156 LEU A CA 1
ATOM 1278 C C . LEU A 1 156 ? 3.341 -15.131 -29.351 1.00 81.69 156 LEU A C 1
ATOM 1280 O O . LEU A 1 156 ? 2.165 -15.435 -29.563 1.00 81.69 156 LEU A O 1
ATOM 1284 N N . LYS A 1 157 ? 4.315 -16.038 -29.225 1.00 66.06 157 LYS A N 1
ATOM 1285 C CA . LYS A 1 157 ? 4.163 -17.486 -29.390 1.00 66.06 157 LYS A CA 1
ATOM 1286 C C . LYS A 1 157 ? 4.317 -18.213 -28.068 1.00 66.06 157 LYS A C 1
ATOM 1288 O O . LYS A 1 157 ? 3.493 -19.129 -27.859 1.00 66.06 157 LYS A O 1
#

Secondary structure (DSSP, 8-state):
--HHHHHHHHHHHHHHHHHHHHHHHHHHHHHHHHHHHHHHHHHHHHGGGT-TT----HHHHHHHHHHHHHHSPP-SSHHHHHHHHHHHHHHHHHHHHHHHS-HHHHHHHHHHHHHHHHHHHT-S-HHHHHHHHH----TT---SSTTS-HHHHHTT-

Organism: Gulo gulo (NCBI:txid48420)

InterPro domains:
  IPR026983 Dynein heavy chain [PTHR46961] (2-156)

Sequence (157 aa):
MTKATAAEIESKVIEAKENERKINEARECYRPVAARASLLYFVINDLRKINPIYQFSLKAFNMLFLRAIEQADKAEDVQGRISILMENVTYAVFLYTSRALFERDKLTFLSQMAFQILLRKKEIDPLELDFLLRFTVEHTYLSPVDFLTTQSWSALK

Radius of gyration: 24.82 Å; chains: 1; bounding box: 47×35×92 Å

pLDDT: mean 93.46, std 6.29, range [53.44, 98.31]